Protein AF-F0GJ56-F1 (afdb_monomer)

Sequence (85 aa):
MLATLPCHVRWIDRRDAAFPPADALAGIGNLAIDARDEPADAVDAAPPHTYFVVMTHDHALDFVLAERILRRGDYAYFGMIGSPP

Solvent-accessible surface area (backbone atoms only — not comparable to full-atom values): 5508 Å² total; per-residue (Å²): 137,64,67,84,49,103,55,81,43,72,52,69,39,45,61,86,53,90,70,79,56,70,75,81,52,59,87,43,85,36,62,42,85,46,67,24,91,58,50,62,60,52,63,76,72,49,64,79,57,38,74,46,74,49,82,80,93,46,70,69,59,51,49,53,42,50,51,55,54,61,70,66,71,48,59,64,43,80,49,67,70,78,77,82,133

Foldseek 3Di:
DCLPDPAAAEDEDAQPDDDDDVVVCPPSPRYDYDHHNQSLVVLVVDDFQAAEEAEDPDVVSVVSNVVSNVVVVRYNYYYYDDDDD

Secondary structure (DSSP, 8-state):
--TTSSS-EEEEEETTS-PPPTTTTTT-TTEEEEEES-TTHHHHHSPTT-EEEE--S-HHHHHHHHHHHHHH---SEEEEPPPP-

pLDDT: mean 92.52, std 7.58, range [56.59, 97.69]

Structure (mmCIF, N/CA/C/O backbone):
data_AF-F0GJ56-F1
#
_entry.id   AF-F0GJ56-F1
#
loop_
_atom_site.group_PDB
_atom_site.id
_atom_site.type_symbol
_atom_site.label_atom_id
_atom_site.label_alt_id
_atom_site.label_comp_id
_atom_site.label_asym_id
_atom_site.label_entity_id
_atom_site.label_seq_id
_atom_site.pdbx_PDB_ins_code
_atom_site.Cartn_x
_atom_site.Cartn_y
_atom_site.Cartn_z
_atom_site.occupancy
_atom_site.B_iso_or_equiv
_atom_site.auth_seq_id
_atom_site.auth_comp_id
_atom_site.auth_asym_id
_atom_site.auth_atom_id
_atom_site.pdbx_PDB_model_num
ATOM 1 N N . MET A 1 1 ? 10.342 -2.488 12.540 1.00 68.38 1 MET A N 1
ATOM 2 C CA . MET A 1 1 ? 9.542 -2.080 13.720 1.00 68.38 1 MET A CA 1
ATOM 3 C C . MET A 1 1 ? 8.013 -2.176 13.532 1.00 68.38 1 MET A C 1
ATOM 5 O O . MET A 1 1 ? 7.303 -1.732 14.419 1.00 68.38 1 MET A O 1
ATOM 9 N N . LEU A 1 2 ? 7.478 -2.813 12.473 1.00 86.94 2 LEU A N 1
ATOM 10 C CA . LEU A 1 2 ? 6.028 -3.103 12.349 1.00 86.94 2 LEU A CA 1
ATOM 11 C C . LEU A 1 2 ? 5.651 -4.557 12.698 1.00 86.94 2 LEU A C 1
ATOM 13 O O . LEU A 1 2 ? 4.494 -4.843 12.985 1.00 86.94 2 LEU A O 1
ATOM 17 N N . ALA A 1 3 ? 6.630 -5.467 12.708 1.00 88.00 3 ALA A N 1
ATOM 18 C CA . ALA A 1 3 ? 6.432 -6.908 12.899 1.00 88.00 3 ALA A CA 1
ATOM 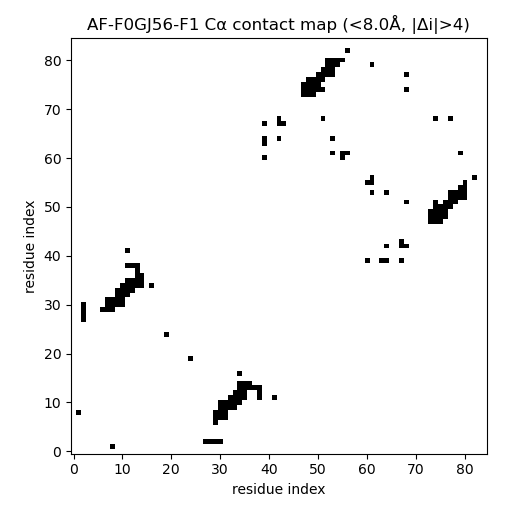19 C C . ALA A 1 3 ? 5.784 -7.304 14.242 1.00 88.00 3 ALA A C 1
ATOM 21 O O . ALA A 1 3 ? 5.254 -8.398 14.379 1.00 88.00 3 ALA A O 1
ATOM 22 N N . THR A 1 4 ? 5.859 -6.428 15.245 1.00 89.62 4 THR A N 1
ATOM 23 C CA . THR A 1 4 ? 5.407 -6.689 16.621 1.00 89.62 4 THR A CA 1
ATOM 24 C C . THR A 1 4 ? 4.100 -5.980 16.970 1.00 89.62 4 THR A C 1
ATOM 26 O O . THR A 1 4 ? 3.648 -6.064 18.108 1.00 89.62 4 THR A O 1
ATOM 29 N N . LEU A 1 5 ? 3.524 -5.221 16.035 1.00 91.31 5 LEU A N 1
ATOM 30 C CA . LEU A 1 5 ? 2.282 -4.489 16.265 1.00 91.31 5 LEU A CA 1
ATOM 31 C C . LEU A 1 5 ? 1.070 -5.400 16.009 1.00 91.31 5 LEU A C 1
ATOM 33 O O . LEU A 1 5 ? 1.138 -6.266 15.135 1.00 91.31 5 LEU A O 1
ATOM 37 N N . PRO A 1 6 ? -0.058 -5.198 16.715 1.00 91.25 6 PRO A N 1
ATOM 38 C CA . PRO A 1 6 ? -1.289 -5.964 16.517 1.00 91.25 6 PRO A CA 1
ATOM 39 C C . PRO A 1 6 ? -2.049 -5.487 15.264 1.00 91.25 6 PRO A C 1
ATOM 41 O O . PRO A 1 6 ? -3.214 -5.104 15.331 1.00 91.25 6 PRO A O 1
ATOM 44 N N . CYS A 1 7 ? -1.377 -5.457 14.116 1.00 92.19 7 CYS A N 1
ATOM 45 C CA . CYS A 1 7 ? -1.947 -5.080 12.828 1.00 92.19 7 CYS A CA 1
ATOM 46 C C . CYS A 1 7 ? -1.407 -5.977 11.714 1.00 92.19 7 CYS A C 1
ATOM 48 O O . CYS A 1 7 ? -0.329 -6.554 11.847 1.00 92.19 7 CYS A O 1
ATOM 50 N N . HIS A 1 8 ? -2.147 -6.062 10.609 1.00 95.31 8 HIS A N 1
ATOM 51 C CA . HIS A 1 8 ? -1.678 -6.697 9.381 1.00 95.31 8 HIS A CA 1
ATOM 52 C C . HIS A 1 8 ? -1.007 -5.657 8.485 1.00 95.31 8 HIS A C 1
ATOM 54 O O . HIS A 1 8 ? -1.566 -4.590 8.232 1.00 95.31 8 HIS A O 1
ATOM 60 N N . VAL A 1 9 ? 0.179 -5.985 7.986 1.00 95.81 9 VAL A N 1
ATOM 61 C CA . VAL A 1 9 ? 0.968 -5.153 7.081 1.00 95.81 9 VAL A CA 1
ATOM 62 C C . VAL A 1 9 ? 0.916 -5.766 5.690 1.00 95.81 9 VAL A C 1
ATOM 64 O O . VAL A 1 9 ? 1.239 -6.937 5.505 1.00 95.81 9 VAL A O 1
ATOM 67 N N . ARG A 1 10 ? 0.543 -4.961 4.696 1.00 96.31 10 ARG A N 1
ATOM 68 C CA . ARG A 1 10 ? 0.688 -5.305 3.280 1.00 96.31 10 ARG A CA 1
ATOM 69 C C . ARG A 1 10 ? 1.810 -4.462 2.695 1.00 96.31 10 ARG A C 1
ATOM 71 O O . ARG A 1 10 ? 1.699 -3.240 2.684 1.00 96.31 10 ARG A O 1
ATOM 78 N N . TRP A 1 11 ? 2.877 -5.104 2.231 1.00 96.12 11 TRP A N 1
ATOM 79 C CA . TRP A 1 11 ? 3.910 -4.439 1.443 1.00 96.12 11 TRP A CA 1
ATOM 80 C C . TRP A 1 11 ? 3.514 -4.534 -0.021 1.00 96.12 11 TRP A C 1
ATOM 82 O O . TRP A 1 11 ? 3.552 -5.610 -0.614 1.00 96.12 11 TRP A O 1
ATOM 92 N N . ILE A 1 12 ? 3.113 -3.394 -0.572 1.00 97.00 12 ILE A N 1
ATOM 93 C CA . ILE A 1 12 ? 2.719 -3.259 -1.968 1.00 97.00 12 ILE A CA 1
ATOM 94 C C . ILE A 1 12 ? 3.869 -2.621 -2.742 1.00 97.00 12 ILE A C 1
ATOM 96 O O . ILE A 1 12 ? 4.371 -1.575 -2.338 1.00 97.00 12 ILE A O 1
ATOM 100 N N . ASP A 1 13 ? 4.265 -3.247 -3.842 1.00 95.56 13 ASP A N 1
ATOM 101 C CA . ASP A 1 13 ? 5.231 -2.708 -4.802 1.00 95.56 13 ASP A CA 1
ATOM 102 C C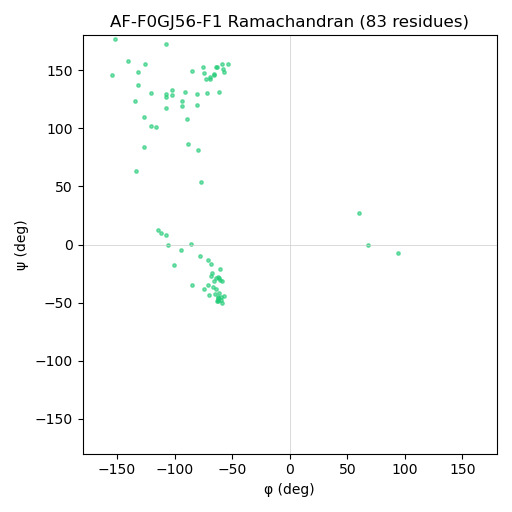 . ASP A 1 13 ? 4.930 -3.282 -6.194 1.00 95.56 13 ASP A C 1
ATOM 104 O O . ASP A 1 13 ? 4.028 -4.119 -6.351 1.00 95.56 13 ASP A O 1
ATOM 108 N N . ARG A 1 14 ? 5.671 -2.841 -7.212 1.00 94.19 14 ARG A N 1
ATOM 109 C CA . ARG A 1 14 ? 5.550 -3.396 -8.556 1.00 94.19 14 ARG A CA 1
ATOM 110 C C . ARG A 1 14 ? 5.934 -4.877 -8.583 1.00 94.19 14 ARG A C 1
ATOM 112 O O . ARG A 1 14 ? 6.746 -5.345 -7.786 1.00 94.19 14 ARG A O 1
ATOM 119 N N . ARG A 1 15 ? 5.378 -5.644 -9.523 1.00 91.12 15 ARG A N 1
ATOM 120 C CA . ARG A 1 15 ? 5.672 -7.081 -9.655 1.00 91.12 15 ARG A CA 1
ATOM 121 C C . ARG A 1 15 ? 7.128 -7.370 -10.020 1.00 91.12 15 ARG A C 1
ATOM 123 O O . ARG A 1 15 ? 7.641 -8.424 -9.658 1.00 91.12 15 ARG A O 1
ATOM 130 N N . ASP A 1 16 ? 7.777 -6.449 -10.714 1.00 91.12 16 ASP A N 1
ATOM 131 C CA . ASP A 1 16 ? 9.193 -6.501 -11.074 1.00 91.12 16 ASP A CA 1
ATOM 132 C C . ASP A 1 16 ? 10.124 -5.945 -9.980 1.00 91.12 16 ASP A C 1
ATOM 134 O O . ASP A 1 16 ? 11.344 -5.952 -10.156 1.00 91.12 16 ASP A O 1
ATOM 138 N N . ALA A 1 17 ? 9.583 -5.497 -8.842 1.00 89.44 17 ALA A N 1
ATOM 139 C CA . ALA A 1 17 ? 10.382 -5.019 -7.724 1.00 89.44 17 ALA A CA 1
ATOM 140 C C . ALA A 1 17 ? 11.226 -6.143 -7.101 1.00 89.44 17 ALA A C 1
ATOM 142 O O . ALA A 1 17 ? 10.817 -7.303 -6.991 1.00 89.44 17 ALA A O 1
ATOM 143 N N . ALA A 1 18 ? 12.417 -5.773 -6.632 1.00 88.75 18 ALA A N 1
ATOM 144 C CA . ALA A 1 18 ? 13.316 -6.677 -5.928 1.00 88.75 18 ALA A CA 1
ATOM 145 C C . ALA A 1 18 ? 12.883 -6.836 -4.461 1.00 88.75 18 ALA A C 1
ATOM 147 O O . ALA A 1 18 ? 13.427 -6.194 -3.561 1.00 88.75 18 ALA A O 1
ATOM 148 N N . PHE A 1 19 ? 11.894 -7.696 -4.215 1.00 92.75 19 PHE A N 1
ATOM 149 C CA . PHE A 1 19 ? 11.514 -8.066 -2.852 1.00 92.75 19 PHE A CA 1
ATOM 150 C C . PHE A 1 19 ? 12.640 -8.846 -2.152 1.00 92.75 19 PHE A C 1
ATOM 152 O O . PHE A 1 19 ? 13.348 -9.625 -2.802 1.00 92.75 19 PHE A O 1
ATOM 159 N N . PRO A 1 20 ? 12.798 -8.694 -0.822 1.00 93.44 20 PRO A N 1
ATOM 160 C CA . PRO A 1 20 ? 13.693 -9.547 -0.052 1.00 93.44 20 PRO A CA 1
ATOM 161 C C . PRO A 1 20 ? 13.327 -11.030 -0.216 1.00 93.44 20 PRO A C 1
ATOM 163 O O . PRO A 1 20 ? 12.145 -11.359 -0.369 1.00 93.44 20 PRO A O 1
ATOM 166 N N . PRO A 1 21 ? 14.311 -11.940 -0.152 1.00 93.06 21 PRO A N 1
ATOM 167 C CA . PRO A 1 21 ? 14.038 -13.365 -0.243 1.00 93.06 21 PRO A CA 1
ATOM 168 C C . PRO A 1 21 ? 13.195 -13.831 0.955 1.00 93.06 21 PRO A C 1
ATOM 170 O O . PRO A 1 21 ? 13.206 -13.231 2.033 1.00 93.06 21 PRO A O 1
ATOM 173 N N . ALA A 1 22 ? 12.415 -14.896 0.756 1.00 89.31 22 ALA A N 1
ATOM 174 C CA . ALA A 1 22 ? 11.404 -15.329 1.722 1.00 89.31 22 ALA A CA 1
ATOM 175 C C . ALA A 1 22 ? 11.985 -15.713 3.097 1.00 89.31 22 ALA A C 1
ATOM 177 O O . ALA A 1 22 ? 11.318 -15.551 4.115 1.00 89.31 22 ALA A O 1
ATOM 178 N N . ASP A 1 23 ? 13.227 -16.189 3.136 1.00 93.31 23 ASP A N 1
ATOM 179 C CA . ASP A 1 23 ? 13.970 -16.496 4.359 1.00 93.31 23 ASP A CA 1
ATOM 180 C C . ASP A 1 23 ? 14.302 -15.239 5.178 1.00 93.31 23 ASP A C 1
ATOM 182 O O . ASP A 1 23 ? 14.200 -15.268 6.402 1.00 93.31 23 ASP A O 1
ATOM 186 N N . ALA A 1 24 ? 14.607 -14.114 4.528 1.00 92.88 24 ALA A N 1
ATOM 187 C CA . ALA A 1 24 ? 14.827 -12.831 5.197 1.00 92.88 24 ALA A CA 1
ATOM 188 C C . ALA A 1 24 ? 13.544 -12.262 5.829 1.00 92.88 24 ALA A C 1
ATOM 190 O O . ALA A 1 24 ? 13.609 -11.481 6.778 1.00 92.88 24 ALA A O 1
ATOM 191 N N . LEU A 1 25 ? 12.378 -12.654 5.310 1.00 92.44 25 LEU A N 1
ATOM 192 C CA . LEU A 1 25 ? 11.065 -12.287 5.848 1.00 92.44 25 LEU A CA 1
ATOM 193 C C . LEU A 1 25 ? 10.508 -13.347 6.811 1.00 92.44 25 LEU A C 1
ATOM 195 O O . LEU A 1 25 ? 9.456 -13.136 7.425 1.00 92.44 25 LEU A O 1
ATOM 199 N N . ALA A 1 26 ? 11.202 -14.479 6.967 1.00 89.06 26 ALA A N 1
ATOM 200 C CA . ALA A 1 26 ? 10.770 -15.555 7.840 1.00 89.06 26 ALA A CA 1
ATOM 201 C C . ALA A 1 26 ? 10.687 -15.063 9.293 1.00 89.06 26 ALA A C 1
ATOM 203 O O . ALA A 1 26 ? 11.597 -14.428 9.821 1.00 89.06 26 ALA A O 1
ATOM 204 N N . GLY A 1 27 ? 9.563 -15.354 9.949 1.00 89.62 27 GLY A N 1
ATOM 205 C CA . GLY A 1 27 ? 9.286 -14.910 11.318 1.00 89.62 27 GLY A CA 1
ATOM 206 C C . GLY A 1 27 ? 8.484 -13.609 11.427 1.00 89.62 27 GLY A C 1
ATOM 207 O O . GLY A 1 27 ? 8.030 -13.284 12.524 1.00 89.62 27 GLY A O 1
ATOM 208 N N . ILE A 1 28 ? 8.222 -12.896 10.324 1.00 93.88 28 ILE A N 1
ATOM 209 C CA . ILE A 1 28 ? 7.309 -11.742 10.316 1.00 93.88 28 ILE A CA 1
ATOM 210 C C . ILE A 1 28 ? 5.876 -12.228 10.053 1.00 93.88 28 ILE A C 1
ATOM 212 O O . ILE A 1 28 ? 5.404 -12.265 8.922 1.00 93.88 28 ILE A O 1
ATOM 216 N N . GLY A 1 29 ? 5.171 -12.617 11.118 1.00 93.81 29 GLY A N 1
ATOM 217 C CA . GLY A 1 29 ? 3.849 -13.252 11.014 1.00 93.81 29 GLY A CA 1
ATOM 218 C C . GLY A 1 29 ? 2.702 -12.338 10.567 1.00 93.81 29 GLY A C 1
ATOM 219 O O . GLY A 1 29 ? 1.628 -12.831 10.230 1.00 93.81 29 GLY A O 1
ATOM 220 N N . ASN A 1 30 ? 2.902 -11.020 10.566 1.00 95.69 30 ASN A N 1
ATOM 221 C CA . ASN A 1 30 ? 1.873 -10.050 10.201 1.00 95.69 30 ASN A CA 1
ATOM 222 C C . ASN A 1 30 ? 2.091 -9.386 8.833 1.00 95.69 30 ASN A C 1
ATOM 224 O O . ASN A 1 30 ? 1.364 -8.449 8.511 1.00 95.69 30 ASN A O 1
ATOM 228 N N . LEU A 1 31 ? 3.066 -9.844 8.044 1.00 95.69 31 LEU A N 1
ATOM 229 C CA . LEU A 1 31 ? 3.406 -9.270 6.744 1.00 95.69 31 LEU A CA 1
ATOM 230 C C . LEU A 1 31 ? 2.855 -10.120 5.595 1.00 95.69 31 LEU A C 1
ATOM 232 O O . LEU A 1 31 ? 3.061 -11.329 5.547 1.00 95.69 31 LEU A O 1
ATOM 236 N N . ALA A 1 32 ? 2.229 -9.459 4.625 1.00 95.19 32 ALA A N 1
ATOM 237 C CA . ALA A 1 32 ? 1.918 -10.015 3.317 1.00 95.19 32 ALA A CA 1
ATOM 238 C C . ALA A 1 32 ? 2.594 -9.177 2.223 1.00 95.19 32 ALA A C 1
ATOM 240 O O . ALA A 1 32 ? 2.461 -7.952 2.210 1.00 95.19 32 ALA A O 1
ATOM 241 N N . ILE A 1 33 ? 3.296 -9.836 1.301 1.00 95.50 33 ILE A N 1
ATOM 242 C CA . ILE A 1 33 ? 3.767 -9.210 0.061 1.00 95.50 33 ILE A CA 1
ATOM 243 C C . ILE A 1 33 ? 2.604 -9.175 -0.935 1.00 95.50 33 ILE A C 1
ATOM 245 O O . ILE A 1 33 ? 1.959 -10.195 -1.173 1.00 95.50 33 ILE A O 1
ATOM 249 N N . ASP A 1 34 ? 2.338 -8.009 -1.516 1.00 95.75 34 ASP A N 1
ATOM 250 C CA . ASP A 1 34 ? 1.299 -7.785 -2.522 1.00 95.75 34 ASP A CA 1
ATOM 251 C C . ASP A 1 34 ? 1.917 -7.115 -3.756 1.00 95.75 34 ASP A C 1
ATOM 253 O O . ASP A 1 34 ? 1.930 -5.894 -3.901 1.00 95.75 34 ASP A O 1
ATOM 257 N N . ALA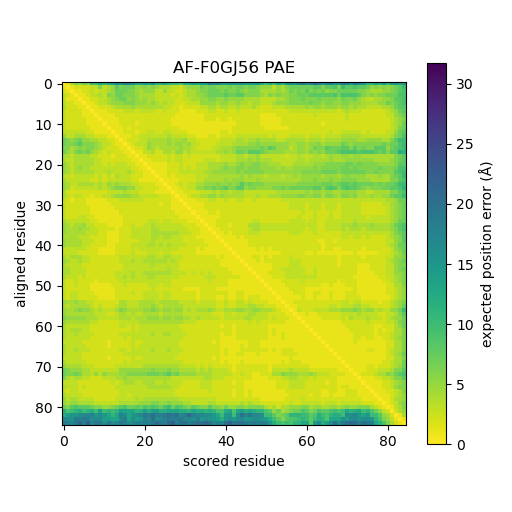 A 1 35 ? 2.484 -7.947 -4.624 1.00 95.44 35 ALA A N 1
ATOM 258 C CA . ALA A 1 35 ? 3.153 -7.525 -5.844 1.00 95.44 35 ALA A CA 1
ATOM 259 C C . ALA A 1 35 ? 2.131 -7.246 -6.964 1.00 95.44 35 ALA A C 1
ATOM 261 O O . ALA A 1 35 ? 1.393 -8.148 -7.383 1.00 95.44 35 ALA A O 1
ATOM 262 N N . ARG A 1 36 ? 2.098 -6.012 -7.477 1.00 94.56 36 ARG A N 1
ATOM 263 C CA . ARG A 1 36 ? 1.088 -5.535 -8.442 1.00 94.56 36 ARG A CA 1
ATOM 264 C C . ARG A 1 36 ? 1.717 -4.960 -9.700 1.00 94.56 36 ARG A C 1
ATOM 266 O O . ARG A 1 36 ? 2.837 -4.485 -9.660 1.00 94.56 36 ARG A O 1
ATOM 273 N N . ASP A 1 37 ? 0.996 -4.965 -10.815 1.00 94.25 37 ASP A N 1
ATOM 274 C CA . ASP A 1 37 ? 1.442 -4.213 -11.997 1.00 94.25 37 ASP A CA 1
ATOM 275 C C . ASP A 1 37 ? 1.222 -2.700 -11.784 1.00 94.25 37 ASP A C 1
ATOM 277 O O . ASP A 1 37 ? 2.089 -1.897 -12.113 1.00 94.25 37 ASP A O 1
ATOM 281 N N . GLU A 1 38 ? 0.111 -2.329 -11.133 1.00 94.62 38 GLU A N 1
ATOM 282 C CA . GLU A 1 38 ? -0.214 -0.959 -10.719 1.00 94.62 38 GLU A CA 1
ATOM 283 C C . GLU A 1 38 ? -0.398 -0.894 -9.186 1.00 94.62 38 GLU A C 1
ATOM 285 O O . GLU A 1 38 ? -1.432 -1.323 -8.657 1.00 94.62 38 GLU A O 1
ATOM 290 N N . PRO A 1 39 ? 0.600 -0.393 -8.431 1.00 94.69 39 PRO A N 1
ATOM 291 C CA . PRO A 1 39 ? 0.508 -0.246 -6.979 1.00 94.69 39 PRO A CA 1
ATOM 292 C C . PRO A 1 39 ? -0.650 0.650 -6.527 1.00 94.69 39 PRO A C 1
ATOM 294 O O . PRO A 1 39 ? -1.226 0.403 -5.463 1.00 94.69 39 PRO A O 1
ATOM 297 N N . ALA A 1 40 ? -1.029 1.656 -7.325 1.00 95.25 40 ALA A N 1
ATOM 298 C CA . ALA A 1 40 ? -2.094 2.587 -6.963 1.00 95.25 40 ALA A CA 1
ATOM 299 C C . ALA A 1 40 ? -3.459 1.904 -6.791 1.00 95.25 40 ALA A C 1
ATOM 301 O O . ALA A 1 40 ? -4.253 2.329 -5.952 1.00 95.25 40 ALA A O 1
ATOM 302 N N . ASP A 1 41 ? -3.707 0.791 -7.481 1.00 96.12 41 ASP A N 1
ATOM 303 C CA . ASP A 1 41 ? -4.959 0.033 -7.365 1.00 96.12 41 ASP A CA 1
ATOM 304 C C . ASP A 1 41 ? -5.117 -0.646 -5.994 1.00 96.12 41 ASP A C 1
ATOM 306 O O . ASP A 1 41 ? -6.213 -1.053 -5.597 1.00 96.12 41 ASP A O 1
ATOM 310 N N . ALA A 1 42 ? -4.030 -0.779 -5.226 1.00 96.75 42 ALA A N 1
ATOM 311 C CA . ALA A 1 42 ? -4.119 -1.248 -3.849 1.00 96.75 42 ALA A CA 1
ATOM 312 C C . ALA A 1 42 ? -4.805 -0.234 -2.928 1.00 96.75 42 ALA A C 1
ATOM 314 O O . ALA A 1 42 ? -5.408 -0.648 -1.934 1.00 96.75 42 ALA A O 1
ATOM 315 N N . VAL A 1 43 ? -4.740 1.062 -3.265 1.00 97.12 43 VAL A N 1
ATOM 316 C CA . VAL A 1 43 ? -5.459 2.110 -2.539 1.00 97.12 43 VAL A CA 1
ATOM 317 C C . VAL A 1 43 ? -6.948 1.863 -2.648 1.00 97.12 43 VAL A C 1
ATOM 319 O O . VAL A 1 43 ? -7.608 1.874 -1.624 1.00 97.12 43 VAL A O 1
ATOM 322 N N . ASP A 1 44 ? -7.478 1.562 -3.830 1.00 94.88 44 ASP A N 1
ATOM 323 C CA . ASP A 1 44 ? -8.918 1.368 -4.035 1.00 94.88 44 ASP A CA 1
ATOM 324 C C . ASP A 1 44 ? -9.426 0.063 -3.396 1.00 94.88 44 ASP A C 1
ATOM 326 O O . ASP A 1 44 ? -10.519 0.012 -2.835 1.00 94.88 44 ASP A O 1
ATOM 330 N N . ALA A 1 45 ? -8.599 -0.987 -3.401 1.00 95.50 45 ALA A N 1
ATOM 331 C CA . ALA A 1 45 ? -8.932 -2.285 -2.812 1.00 95.50 45 ALA A CA 1
ATOM 332 C C . ALA A 1 45 ? -8.817 -2.335 -1.274 1.00 95.50 45 ALA A C 1
ATOM 334 O O . ALA A 1 45 ? -9.174 -3.344 -0.659 1.00 95.50 45 ALA A O 1
ATOM 335 N N . ALA A 1 46 ? -8.255 -1.308 -0.635 1.00 96.75 46 ALA A N 1
ATOM 336 C CA . ALA A 1 46 ? -8.065 -1.306 0.810 1.00 96.75 46 ALA A CA 1
ATOM 337 C C . ALA A 1 46 ? -9.401 -1.119 1.567 1.00 96.75 46 ALA A C 1
ATOM 339 O O . ALA A 1 46 ? -10.246 -0.325 1.144 1.00 96.75 46 ALA A O 1
ATOM 340 N N . PRO A 1 47 ? -9.610 -1.787 2.714 1.00 96.50 47 PRO A N 1
ATOM 341 C CA . PRO A 1 47 ? -10.768 -1.525 3.565 1.00 96.50 47 PRO A CA 1
ATOM 342 C C . PRO A 1 47 ? -10.825 -0.063 4.047 1.00 96.50 47 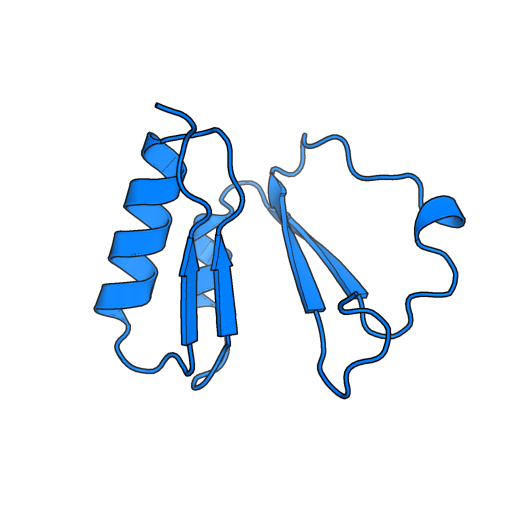PRO A C 1
ATOM 344 O O . PRO A 1 47 ? -9.775 0.583 4.150 1.00 96.50 47 PRO A O 1
ATOM 347 N N . PRO A 1 48 ? -12.012 0.464 4.398 1.00 97.06 48 PRO A N 1
ATOM 348 C CA . PRO A 1 48 ? -12.115 1.716 5.143 1.00 97.06 48 PRO A CA 1
ATOM 349 C C . PRO A 1 48 ? -11.278 1.672 6.427 1.00 97.06 48 PRO A C 1
ATOM 351 O O . PRO A 1 48 ? -11.015 0.600 6.976 1.00 97.06 48 PRO A O 1
ATOM 354 N N . HIS A 1 49 ? -10.872 2.839 6.918 1.00 96.75 49 HIS A N 1
ATOM 355 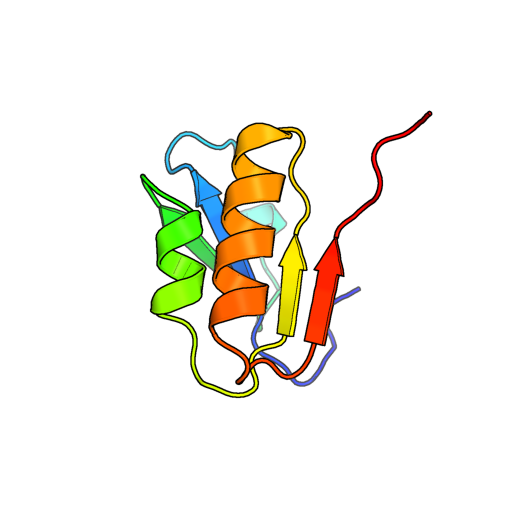C CA . HIS A 1 49 ? -10.028 3.003 8.104 1.00 96.75 49 HIS A CA 1
ATOM 356 C C . HIS A 1 49 ? -8.647 2.323 8.001 1.00 96.75 49 HIS A C 1
ATOM 358 O O . HIS A 1 49 ? -8.032 1.976 9.009 1.00 96.75 49 HIS A O 1
ATOM 364 N N . THR A 1 50 ? -8.130 2.157 6.780 1.00 97.50 50 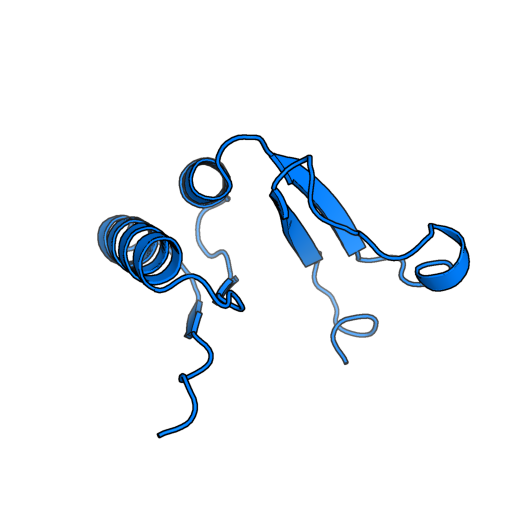THR A N 1
ATOM 365 C CA . THR A 1 50 ? -6.760 1.679 6.537 1.00 97.50 50 THR A CA 1
ATOM 366 C C . THR A 1 50 ? -5.726 2.771 6.838 1.00 97.50 50 THR A C 1
ATOM 368 O O . THR A 1 50 ? -5.979 3.963 6.652 1.00 97.50 50 THR A O 1
ATOM 371 N N . TYR A 1 51 ? -4.546 2.354 7.300 1.00 97.44 51 TYR A N 1
ATOM 372 C CA . TYR A 1 51 ? -3.358 3.192 7.449 1.00 97.44 51 TYR A CA 1
ATOM 373 C C . TYR A 1 51 ? -2.504 3.071 6.185 1.00 97.44 51 TYR A C 1
ATOM 375 O O . TYR A 1 51 ? -2.086 1.969 5.833 1.00 97.44 51 TYR A O 1
ATOM 383 N N . PHE A 1 52 ? -2.211 4.191 5.531 1.00 97.56 52 PHE A N 1
ATOM 384 C CA . PHE A 1 52 ? -1.344 4.241 4.358 1.00 97.56 52 PHE A CA 1
ATOM 385 C C . PHE A 1 52 ? -0.005 4.883 4.712 1.00 97.56 52 PHE A C 1
ATOM 387 O O . PHE A 1 52 ? 0.041 5.977 5.278 1.00 97.56 52 PHE A O 1
ATOM 394 N N . VAL A 1 53 ? 1.085 4.204 4.353 1.00 96.06 53 VAL A N 1
ATOM 395 C CA . VAL A 1 53 ? 2.451 4.723 4.458 1.00 96.06 53 VAL A CA 1
ATOM 396 C C . VAL A 1 53 ? 3.103 4.581 3.089 1.00 96.06 53 VAL A C 1
ATOM 398 O O . VAL A 1 53 ? 3.362 3.467 2.640 1.00 96.06 53 VAL A O 1
ATOM 401 N N . VAL A 1 54 ? 3.325 5.705 2.412 1.00 95.81 54 VAL A N 1
ATOM 402 C CA . VAL A 1 54 ? 3.916 5.748 1.071 1.00 95.81 54 VAL A CA 1
ATOM 403 C C . VAL A 1 54 ? 5.424 5.943 1.193 1.00 95.81 54 VAL A C 1
ATOM 405 O O . VAL A 1 54 ? 5.897 6.917 1.783 1.00 95.81 54 VAL A O 1
ATOM 408 N N . MET A 1 55 ? 6.168 4.969 0.670 1.00 92.81 55 MET A N 1
ATOM 409 C CA . MET A 1 55 ? 7.628 4.889 0.743 1.00 92.81 55 MET A CA 1
ATOM 410 C C . MET A 1 55 ? 8.197 4.557 -0.638 1.00 92.81 55 MET A C 1
ATOM 412 O O . MET A 1 55 ? 8.762 3.482 -0.830 1.00 92.81 55 MET A O 1
ATOM 416 N N . THR A 1 56 ? 8.000 5.438 -1.619 1.00 90.31 56 THR A N 1
ATOM 417 C CA . THR A 1 56 ? 8.563 5.244 -2.961 1.00 90.31 56 THR A CA 1
ATOM 418 C C . THR A 1 56 ? 9.716 6.215 -3.225 1.00 90.31 56 THR A C 1
ATOM 420 O O . TH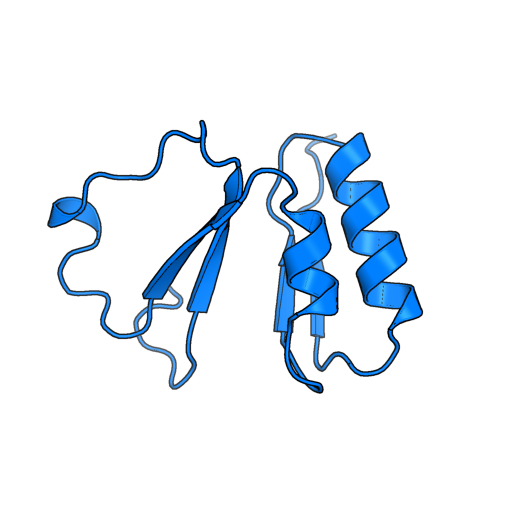R A 1 56 ? 10.034 7.080 -2.411 1.00 90.31 56 THR A O 1
ATOM 423 N N . HIS A 1 57 ? 10.390 6.007 -4.351 1.00 88.62 57 HIS A N 1
ATOM 424 C CA . HIS A 1 57 ? 11.418 6.894 -4.901 1.00 88.62 57 HIS A CA 1
ATOM 425 C C . HIS A 1 57 ? 10.955 7.497 -6.241 1.00 88.62 57 HIS A C 1
ATOM 427 O O . HIS A 1 57 ? 11.758 8.047 -6.991 1.00 88.62 57 HIS A O 1
ATOM 433 N N . ASP A 1 58 ? 9.664 7.355 -6.557 1.00 90.56 58 ASP A N 1
ATOM 434 C CA . ASP A 1 58 ? 9.040 7.758 -7.810 1.00 90.56 58 ASP A CA 1
ATOM 435 C C . ASP A 1 58 ? 8.007 8.851 -7.514 1.00 90.56 58 ASP A C 1
ATOM 437 O O . ASP A 1 58 ? 6.889 8.583 -7.074 1.00 90.56 58 ASP A O 1
ATOM 441 N N . HIS A 1 59 ? 8.383 10.102 -7.780 1.00 91.19 59 HIS A N 1
ATOM 442 C CA . HIS A 1 59 ? 7.537 11.261 -7.490 1.00 91.19 59 HIS A CA 1
ATOM 443 C C . HIS A 1 59 ? 6.194 11.240 -8.228 1.00 91.19 59 HIS A C 1
ATOM 445 O O . HIS A 1 59 ? 5.210 11.786 -7.726 1.00 91.19 59 HIS A O 1
ATOM 451 N N . ALA A 1 60 ? 6.139 10.641 -9.423 1.00 92.69 60 ALA A N 1
ATOM 452 C CA . ALA A 1 60 ? 4.890 10.541 -10.166 1.00 92.69 60 ALA A CA 1
ATOM 453 C C . ALA A 1 60 ? 3.946 9.552 -9.473 1.00 92.69 60 ALA A C 1
ATOM 455 O O . ALA A 1 60 ? 2.767 9.856 -9.281 1.00 92.69 60 ALA A O 1
ATOM 456 N N . LEU A 1 61 ? 4.475 8.408 -9.034 1.00 92.94 61 LEU A N 1
ATOM 457 C CA . LEU A 1 61 ? 3.713 7.428 -8.266 1.00 92.94 61 LEU A CA 1
ATOM 458 C C . LEU A 1 61 ? 3.277 7.984 -6.903 1.00 92.94 61 LEU A C 1
ATOM 460 O O . LEU A 1 61 ? 2.119 7.814 -6.526 1.00 92.94 61 LEU A O 1
ATOM 464 N N . ASP A 1 62 ? 4.156 8.697 -6.195 1.00 94.56 62 ASP A N 1
ATOM 465 C CA . ASP A 1 62 ? 3.828 9.344 -4.920 1.00 94.56 62 ASP A CA 1
ATOM 466 C C . ASP A 1 62 ? 2.649 10.311 -5.063 1.00 94.56 62 ASP A C 1
ATOM 468 O O . ASP A 1 62 ? 1.729 10.294 -4.241 1.00 94.56 62 ASP A O 1
ATOM 472 N N . PHE A 1 63 ? 2.646 11.125 -6.124 1.00 94.38 63 PHE A N 1
ATOM 473 C CA . PHE A 1 63 ? 1.548 12.045 -6.411 1.00 94.38 63 PHE A CA 1
ATOM 474 C C . PHE A 1 63 ? 0.235 11.298 -6.668 1.00 94.38 63 PHE A C 1
ATOM 476 O O . PHE A 1 63 ? -0.783 11.628 -6.059 1.00 94.38 63 PHE A O 1
ATOM 483 N N . VAL A 1 64 ? 0.257 10.265 -7.520 1.00 96.19 64 VAL A N 1
ATOM 484 C CA . VAL A 1 64 ? -0.930 9.450 -7.827 1.00 96.19 64 VAL A CA 1
ATOM 485 C C . VAL A 1 64 ? -1.482 8.781 -6.566 1.00 96.19 64 VAL A C 1
ATOM 487 O O . VAL A 1 64 ? -2.689 8.819 -6.324 1.00 96.19 64 VAL A O 1
ATOM 490 N N . LEU A 1 65 ? -0.614 8.201 -5.734 1.00 96.50 65 LEU A N 1
ATOM 491 C CA . LEU A 1 65 ? -1.005 7.568 -4.475 1.00 96.50 65 LEU A CA 1
ATOM 492 C C . LEU A 1 65 ? -1.609 8.585 -3.506 1.00 96.50 65 LEU A C 1
ATOM 494 O O . LEU A 1 65 ? -2.688 8.342 -2.966 1.00 96.50 65 LEU A O 1
ATOM 498 N N . ALA A 1 66 ? -0.952 9.731 -3.312 1.00 96.38 66 ALA A N 1
ATOM 499 C CA . ALA A 1 66 ? -1.440 10.782 -2.428 1.00 96.38 66 ALA A CA 1
ATOM 500 C C . ALA A 1 66 ? -2.809 11.297 -2.871 1.00 96.38 66 ALA A C 1
ATOM 502 O O . ALA A 1 66 ? -3.722 11.384 -2.052 1.00 96.38 66 ALA A O 1
ATOM 503 N N . GLU A 1 67 ? -2.977 11.592 -4.161 1.00 97.12 67 GLU A N 1
ATOM 504 C CA . GLU A 1 67 ? -4.255 12.051 -4.694 1.00 97.12 67 GLU A CA 1
ATOM 505 C C . GLU A 1 67 ? -5.359 11.013 -4.451 1.00 97.12 67 GLU A C 1
ATOM 507 O O . GLU A 1 67 ? -6.411 11.359 -3.908 1.00 97.12 67 GLU A O 1
ATOM 512 N N . ARG A 1 68 ? -5.127 9.738 -4.800 1.00 97.38 68 ARG A N 1
ATOM 513 C CA . ARG A 1 68 ? -6.130 8.675 -4.620 1.00 97.38 68 ARG A CA 1
ATOM 514 C C . ARG A 1 68 ? -6.490 8.461 -3.147 1.00 97.38 68 ARG A C 1
ATOM 516 O O . ARG A 1 68 ? -7.675 8.388 -2.821 1.00 97.38 68 ARG A O 1
ATOM 523 N N . ILE A 1 69 ? -5.500 8.411 -2.250 1.00 97.69 69 ILE A N 1
ATOM 524 C CA . ILE A 1 69 ? -5.724 8.228 -0.805 1.00 97.69 69 ILE A CA 1
ATOM 525 C C . ILE A 1 69 ? -6.531 9.400 -0.237 1.00 97.69 69 ILE A C 1
ATOM 527 O O . ILE A 1 69 ? -7.533 9.188 0.447 1.00 97.69 69 ILE A O 1
ATOM 531 N N . LEU A 1 70 ? -6.138 10.637 -0.552 1.00 97.00 70 LEU A N 1
ATOM 532 C CA . LEU A 1 70 ? -6.821 11.836 -0.062 1.00 97.00 70 LEU A CA 1
ATOM 533 C C . LEU A 1 70 ? -8.257 11.935 -0.591 1.00 97.00 70 LEU A C 1
ATOM 535 O O . LEU A 1 70 ? -9.157 12.316 0.156 1.00 97.00 70 LEU A O 1
ATOM 539 N N . ARG A 1 71 ? -8.496 11.556 -1.854 1.00 97.56 71 ARG A N 1
ATOM 540 C CA . ARG A 1 71 ? -9.837 11.560 -2.461 1.00 97.56 71 ARG A CA 1
ATOM 541 C C . ARG A 1 71 ? -10.795 10.553 -1.835 1.00 97.56 71 ARG A C 1
ATOM 543 O O . ARG A 1 71 ? -11.992 10.827 -1.814 1.00 97.56 71 ARG A O 1
ATOM 550 N N . ARG A 1 72 ? -10.301 9.414 -1.340 1.00 96.25 72 ARG A N 1
ATOM 551 C CA . ARG A 1 72 ? -11.147 8.408 -0.679 1.00 96.25 72 ARG A CA 1
ATOM 552 C C . ARG A 1 72 ? -11.831 8.950 0.577 1.00 96.25 72 ARG A C 1
ATOM 554 O O . ARG A 1 72 ? -12.999 8.659 0.805 1.00 96.25 72 ARG A O 1
ATOM 561 N N . GLY A 1 73 ? -11.109 9.723 1.390 1.00 94.25 73 GLY A N 1
ATOM 562 C CA . GLY A 1 73 ? -11.649 10.382 2.586 1.00 94.25 73 GLY A CA 1
ATOM 563 C C . GLY A 1 73 ? -12.054 9.462 3.751 1.00 94.25 73 GLY A C 1
ATOM 5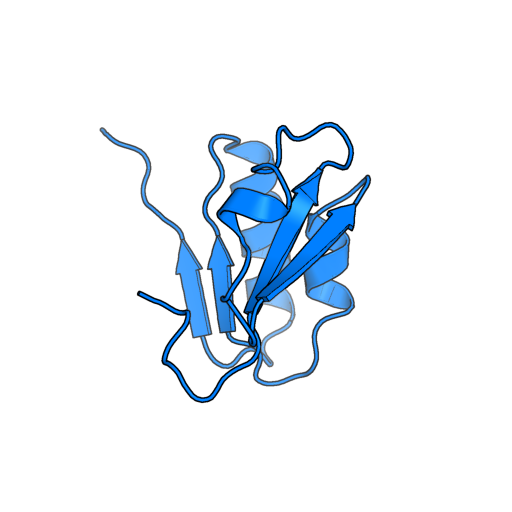64 O O . GLY A 1 73 ? -12.488 9.968 4.781 1.00 94.25 73 GLY A O 1
ATOM 565 N N . ASP A 1 74 ? -11.902 8.139 3.625 1.00 97.62 74 ASP A N 1
ATOM 566 C CA . ASP A 1 74 ? -12.280 7.134 4.632 1.00 97.62 74 ASP A CA 1
ATOM 567 C C . ASP A 1 74 ? -11.076 6.412 5.273 1.00 97.62 74 ASP A C 1
ATOM 569 O O . ASP A 1 74 ? -11.247 5.432 6.000 1.00 97.62 74 ASP A O 1
ATOM 573 N N . TYR A 1 75 ? -9.850 6.877 5.021 1.00 97.69 75 TYR A N 1
ATOM 574 C CA . TYR A 1 75 ? -8.625 6.318 5.597 1.00 97.69 75 TYR A CA 1
ATOM 575 C C . TYR A 1 75 ? -8.452 6.713 7.076 1.00 97.69 75 TYR A C 1
ATOM 577 O O . TYR A 1 75 ? -8.929 7.755 7.520 1.00 97.69 75 TYR A O 1
ATOM 585 N N . ALA A 1 76 ? -7.749 5.889 7.859 1.00 97.31 76 ALA A N 1
ATOM 586 C CA . ALA A 1 76 ? -7.449 6.196 9.264 1.00 97.31 76 ALA A CA 1
ATOM 587 C C . ALA A 1 76 ? -6.193 7.063 9.417 1.00 97.31 76 ALA A C 1
ATOM 589 O O . ALA A 1 76 ? -6.111 7.900 10.314 1.00 97.31 76 ALA A O 1
ATOM 590 N N . TYR A 1 77 ? -5.205 6.856 8.547 1.00 96.88 77 TYR A N 1
ATOM 591 C CA . TYR A 1 77 ? -3.964 7.621 8.531 1.00 96.88 77 TYR A CA 1
ATOM 592 C C . TYR A 1 77 ? -3.338 7.610 7.138 1.00 96.88 77 TYR A C 1
ATOM 594 O O . TYR A 1 77 ? -3.410 6.602 6.435 1.00 96.88 77 TYR A O 1
ATOM 602 N N . PHE A 1 78 ? -2.686 8.712 6.775 1.00 97.25 78 PHE A N 1
ATOM 603 C CA . PHE A 1 78 ? -1.850 8.807 5.589 1.00 97.25 78 PHE A CA 1
ATOM 604 C C . PHE A 1 78 ? -0.537 9.509 5.944 1.00 97.25 78 PHE A C 1
ATOM 606 O O . PHE A 1 78 ? -0.547 10.628 6.457 1.00 97.25 78 PHE A O 1
ATOM 613 N N . GLY A 1 79 ? 0.581 8.839 5.671 1.00 95.56 79 GLY A N 1
ATOM 614 C CA . GLY A 1 79 ? 1.925 9.395 5.767 1.00 95.56 79 GLY A CA 1
ATOM 615 C C . GLY A 1 79 ? 2.735 9.089 4.510 1.00 95.56 79 GLY A C 1
ATOM 616 O O . GLY A 1 79 ? 2.561 8.043 3.887 1.00 95.56 79 GLY A O 1
ATOM 617 N N . MET A 1 80 ? 3.637 9.997 4.155 1.00 93.69 80 MET A N 1
ATOM 618 C CA . MET A 1 80 ? 4.558 9.865 3.027 1.00 93.69 80 MET A CA 1
ATOM 619 C C . MET A 1 80 ? 5.961 10.229 3.508 1.00 93.69 80 MET A C 1
ATOM 621 O O . MET A 1 80 ? 6.117 11.192 4.264 1.00 93.69 80 MET A O 1
ATOM 625 N N . ILE A 1 81 ? 6.976 9.466 3.100 1.00 87.44 81 ILE A N 1
ATOM 626 C CA . ILE A 1 81 ? 8.362 9.848 3.389 1.00 87.44 81 ILE A CA 1
ATOM 627 C C . ILE A 1 81 ? 8.738 11.048 2.518 1.00 87.44 81 ILE A C 1
ATOM 629 O O . ILE A 1 81 ? 8.494 11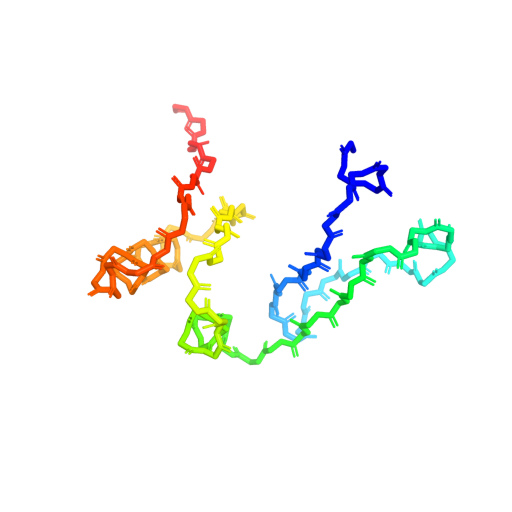.053 1.315 1.00 87.44 81 ILE A O 1
ATOM 633 N N . GLY A 1 82 ? 9.306 12.086 3.129 1.00 74.62 82 GLY A N 1
ATOM 634 C CA . GLY A 1 82 ? 9.813 13.229 2.378 1.00 74.62 82 GLY A CA 1
ATOM 635 C C . GLY A 1 82 ? 11.043 12.839 1.564 1.00 74.62 82 GLY A C 1
ATOM 636 O O . GLY A 1 82 ? 11.873 12.049 2.019 1.00 74.62 82 GLY A O 1
ATOM 637 N N . SER A 1 83 ? 11.180 13.418 0.376 1.00 63.50 83 SER A N 1
ATOM 638 C CA . SER A 1 83 ? 12.428 13.346 -0.379 1.00 63.50 83 SER A CA 1
ATOM 639 C C . SER A 1 83 ? 13.507 14.171 0.336 1.00 63.50 83 SER A C 1
ATOM 641 O O . SER A 1 83 ? 13.182 15.216 0.911 1.00 63.50 83 SER A O 1
ATOM 643 N N . PRO A 1 84 ? 14.775 13.723 0.346 1.00 61.56 84 PRO A N 1
ATOM 644 C CA . PRO A 1 84 ? 15.863 14.573 0.811 1.00 61.56 84 PRO A CA 1
ATOM 645 C C . PRO A 1 84 ? 15.917 15.872 -0.022 1.00 61.56 84 PRO A C 1
ATOM 647 O O . PRO A 1 84 ? 15.474 15.857 -1.173 1.00 61.56 84 PRO A O 1
ATOM 650 N N . PRO A 1 85 ? 16.389 16.985 0.571 1.00 56.59 85 PRO A N 1
ATOM 651 C CA . PRO A 1 85 ? 16.442 18.294 -0.083 1.00 56.59 85 PRO A CA 1
ATOM 652 C C . PRO A 1 85 ? 17.348 18.323 -1.319 1.00 56.59 85 PRO A C 1
ATOM 654 O O . PRO A 1 85 ? 18.306 17.517 -1.379 1.00 56.59 85 PRO A O 1
#

Nearest PDB structures (foldseek):
  4icr-assembly1_A  TM=5.091E-01  e=1.091E+00  Streptococcus pneumoniae TIGR4
  8yyq-assembly1_A-2  TM=4.180E-01  e=3.453E+00  Embleya scabrispora
  5ijw-assembly1_A  TM=4.037E-01  e=3.695E+00  Mycolicibacterium smegmatis MC2 155
  5jjp-assembly5_A  TM=4.173E-01  e=5.185E+00  Streptomyces sp. MJ635-86F5

Mean predicted aligned error: 3.55 Å

Radius of gyration: 13.37 Å; Cα contacts (8 Å, |Δi|>4): 89; chains: 1; bounding box: 29×35×29 Å